Protein AF-A0A1Y2HK64-F1 (afdb_monomer_lite)

Sequence (159 aa):
MSTTHSDINQSASPPAGPAFDDYDFASDAVFQAGLESILAGITDASEKATATAKAKRFYYARIKGSSSTTPANQATASPPQEAPEQLQVLDAESEALRYPPSFAEIVQMVAEGKPIPGVREIPDKVADAPPSQAALKPRLKPWEAASVSDSTSPSATSS

Structure (mmCIF, N/CA/C/O backbone):
data_AF-A0A1Y2HK64-F1
#
_entry.id   AF-A0A1Y2HK64-F1
#
loop_
_atom_site.group_PDB
_atom_site.id
_atom_site.type_symbol
_atom_site.label_atom_id
_atom_site.label_alt_id
_atom_site.label_comp_id
_atom_site.label_asym_id
_atom_site.label_entity_id
_atom_site.label_seq_id
_atom_site.pdbx_PDB_ins_code
_atom_site.Cartn_x
_atom_site.Cartn_y
_atom_site.Cartn_z
_atom_site.occupancy
_atom_site.B_iso_or_equiv
_atom_site.auth_seq_id
_atom_site.auth_comp_id
_atom_site.auth_asym_id
_atom_site.auth_atom_id
_atom_site.p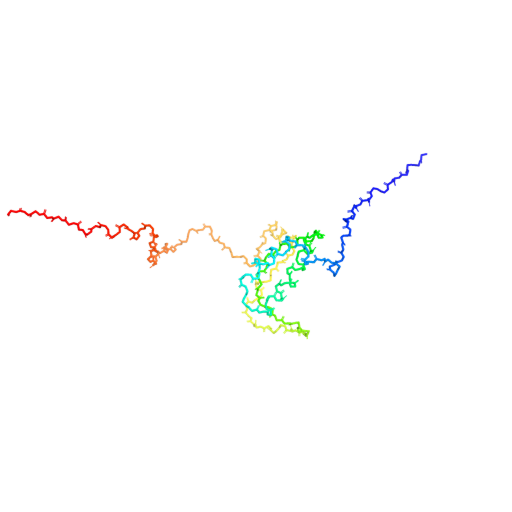dbx_PDB_model_num
ATOM 1 N N . MET A 1 1 ? 13.095 -59.240 6.050 1.00 48.00 1 MET A N 1
ATOM 2 C CA . MET A 1 1 ? 12.371 -58.009 6.423 1.00 48.00 1 MET A CA 1
ATOM 3 C C . MET A 1 1 ? 13.341 -56.849 6.318 1.00 48.00 1 MET A C 1
ATOM 5 O O . MET A 1 1 ? 14.124 -56.679 7.237 1.00 48.00 1 MET A O 1
ATOM 9 N N . SER A 1 2 ? 13.323 -56.105 5.212 1.00 46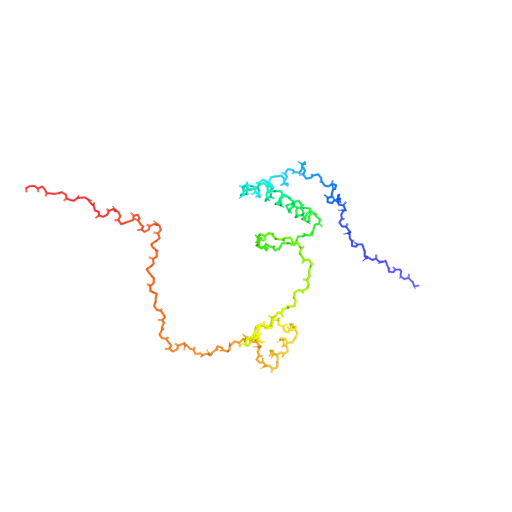.03 2 SER A N 1
ATOM 10 C CA . SER A 1 2 ? 14.019 -54.814 5.116 1.00 46.03 2 SER A CA 1
ATOM 11 C C . SER A 1 2 ? 13.216 -53.920 4.182 1.00 46.03 2 SER A C 1
ATOM 13 O O . SER A 1 2 ? 13.343 -54.003 2.965 1.00 46.03 2 SER A O 1
ATOM 15 N N . THR A 1 3 ? 12.321 -53.131 4.768 1.00 50.09 3 THR A N 1
ATOM 16 C CA . THR A 1 3 ? 11.584 -52.079 4.069 1.00 50.09 3 THR A CA 1
ATOM 17 C C . THR A 1 3 ? 12.534 -50.908 3.858 1.00 50.09 3 THR A C 1
ATOM 19 O O . THR A 1 3 ? 12.953 -50.267 4.818 1.00 50.09 3 THR A O 1
ATOM 22 N N . THR A 1 4 ? 12.878 -50.631 2.605 1.00 58.19 4 THR A N 1
ATOM 23 C CA . THR A 1 4 ? 13.495 -49.371 2.187 1.00 58.19 4 THR A CA 1
ATOM 24 C C . THR A 1 4 ? 12.454 -48.260 2.322 1.00 58.19 4 THR A C 1
ATOM 26 O O . THR A 1 4 ? 11.467 -48.251 1.587 1.00 58.19 4 THR A O 1
ATOM 29 N N . HIS A 1 5 ? 12.636 -47.348 3.276 1.00 53.16 5 HIS A N 1
ATOM 30 C CA . HIS A 1 5 ? 11.842 -46.123 3.355 1.00 53.16 5 HIS A CA 1
ATOM 31 C C . HIS A 1 5 ? 12.381 -45.150 2.298 1.00 53.16 5 HIS A C 1
ATOM 33 O O . HIS A 1 5 ? 13.483 -44.624 2.438 1.00 53.16 5 HIS A O 1
ATOM 39 N N . SER A 1 6 ? 11.638 -44.991 1.202 1.00 55.56 6 SER A N 1
ATOM 40 C CA . SER A 1 6 ? 11.895 -43.974 0.184 1.00 55.56 6 SER A CA 1
ATOM 41 C C . SER A 1 6 ? 11.704 -42.588 0.786 1.00 55.56 6 SER A C 1
ATOM 43 O O . SER A 1 6 ? 10.644 -42.275 1.326 1.00 55.56 6 SER A O 1
ATOM 45 N N . ASP A 1 7 ? 12.742 -41.771 0.664 1.00 47.00 7 ASP A N 1
ATOM 46 C CA . ASP A 1 7 ? 12.755 -40.357 1.007 1.00 47.00 7 ASP A CA 1
ATOM 47 C C . ASP A 1 7 ? 11.767 -39.607 0.091 1.00 47.00 7 ASP A C 1
ATOM 49 O O . ASP A 1 7 ? 12.042 -39.322 -1.075 1.00 47.00 7 ASP A O 1
ATOM 53 N N . ILE A 1 8 ? 10.555 -39.363 0.597 1.00 53.44 8 ILE A N 1
ATOM 54 C CA . ILE A 1 8 ? 9.560 -38.475 -0.014 1.00 53.44 8 ILE A CA 1
ATOM 55 C C . ILE A 1 8 ? 9.896 -37.067 0.471 1.00 53.44 8 ILE A C 1
ATOM 57 O O . ILE A 1 8 ? 9.253 -36.518 1.360 1.00 53.44 8 ILE A O 1
ATOM 61 N N . ASN A 1 9 ? 10.949 -36.484 -0.091 1.00 42.19 9 ASN A N 1
ATOM 62 C CA . ASN A 1 9 ? 11.207 -35.056 0.052 1.00 42.19 9 ASN A CA 1
ATOM 63 C C . ASN A 1 9 ? 11.601 -34.436 -1.287 1.00 42.19 9 ASN A C 1
ATOM 65 O O . ASN A 1 9 ? 12.609 -33.752 -1.441 1.00 42.19 9 ASN A O 1
ATOM 69 N N . GLN A 1 10 ? 10.757 -34.681 -2.287 1.00 44.88 10 GLN A N 1
ATOM 70 C CA . GLN A 1 10 ? 10.761 -33.913 -3.521 1.00 44.88 10 GLN A CA 1
ATOM 71 C C . GLN A 1 10 ? 9.867 -32.683 -3.322 1.00 44.88 10 GLN A C 1
ATOM 73 O O . GLN A 1 10 ? 8.759 -32.597 -3.847 1.00 44.88 10 GLN A O 1
ATOM 78 N N . SER A 1 11 ? 10.341 -31.735 -2.507 1.00 43.09 11 SER A N 1
ATOM 79 C CA . SER A 1 11 ? 9.813 -30.371 -2.515 1.00 43.09 11 SER A CA 1
ATOM 80 C C . SER A 1 11 ? 10.187 -29.762 -3.863 1.00 43.09 11 SER A C 1
ATOM 82 O O . SER A 1 11 ? 11.354 -29.475 -4.133 1.00 43.09 11 SER A O 1
ATOM 84 N N . ALA A 1 12 ? 9.204 -29.694 -4.758 1.00 44.66 12 ALA A N 1
ATOM 85 C CA . ALA A 1 12 ? 9.348 -29.165 -6.101 1.00 44.66 12 ALA A CA 1
ATOM 86 C C . ALA A 1 12 ? 9.901 -27.735 -6.036 1.00 44.66 12 ALA A C 1
ATOM 88 O O . ALA A 1 12 ? 9.203 -26.791 -5.672 1.00 44.66 12 ALA A O 1
ATOM 89 N N . SER A 1 13 ? 11.179 -27.591 -6.389 1.00 50.28 13 SER A N 1
ATOM 90 C CA . SER A 1 13 ? 11.776 -26.295 -6.683 1.00 50.28 13 SER A CA 1
ATOM 91 C C . SER A 1 13 ? 10.968 -25.652 -7.819 1.00 50.28 13 SER A C 1
ATOM 93 O O . SER A 1 13 ? 10.739 -26.318 -8.836 1.00 50.28 13 SER A O 1
ATOM 95 N N . PRO A 1 14 ? 10.485 -24.405 -7.670 1.00 53.97 14 PRO A N 1
ATOM 96 C CA . PRO A 1 14 ? 9.796 -23.727 -8.757 1.00 53.97 14 PRO A CA 1
ATOM 97 C C . PRO A 1 14 ? 10.749 -23.604 -9.956 1.00 53.97 14 PRO A C 1
ATOM 99 O O . PRO A 1 14 ? 11.958 -23.448 -9.757 1.00 53.97 14 PRO A O 1
ATOM 102 N N . PRO A 1 15 ? 10.242 -23.669 -11.201 1.00 48.81 15 PRO A N 1
ATOM 103 C CA . PRO A 1 15 ? 11.083 -23.561 -12.383 1.00 48.81 15 PRO A CA 1
ATOM 104 C C . PRO A 1 15 ? 11.888 -22.266 -12.298 1.00 48.81 15 PRO A C 1
ATOM 106 O O . PRO A 1 15 ? 11.333 -21.170 -12.178 1.00 48.81 15 PRO A O 1
ATOM 109 N N . ALA A 1 16 ? 13.212 -22.400 -12.312 1.00 57.47 16 ALA A N 1
ATOM 110 C CA . ALA A 1 16 ? 14.123 -21.275 -12.313 1.00 57.47 16 ALA A CA 1
ATOM 111 C C . ALA A 1 16 ? 13.895 -20.470 -13.600 1.00 57.47 16 ALA A C 1
ATOM 113 O O . ALA A 1 16 ? 14.468 -20.766 -14.641 1.00 57.47 16 ALA A O 1
ATOM 114 N N . GLY A 1 17 ? 13.025 -19.455 -13.545 1.00 62.38 17 GLY A N 1
ATOM 115 C CA . GLY A 1 17 ? 12.963 -18.441 -14.601 1.00 62.38 17 GLY A CA 1
ATOM 116 C C . GLY A 1 17 ? 14.341 -17.785 -14.817 1.00 62.38 17 GLY A C 1
ATOM 117 O O . GLY A 1 17 ? 15.222 -17.957 -13.965 1.00 62.38 17 GLY A O 1
ATOM 118 N N . PRO A 1 18 ? 14.530 -16.998 -15.887 1.00 66.44 18 PRO A N 1
ATOM 119 C CA . PRO A 1 18 ? 15.777 -16.263 -16.119 1.00 66.44 18 PRO A CA 1
ATOM 120 C C . PRO A 1 18 ? 16.176 -15.441 -14.886 1.00 66.44 18 PRO A C 1
ATOM 122 O O . PRO A 1 18 ? 15.316 -15.109 -14.060 1.00 66.44 18 PRO A O 1
ATOM 125 N N . ALA A 1 19 ? 17.475 -15.172 -14.731 1.00 78.25 19 ALA A N 1
ATOM 126 C CA . ALA A 1 19 ? 17.968 -14.279 -13.690 1.00 78.25 19 ALA A CA 1
ATOM 127 C C . ALA A 1 19 ? 17.407 -12.860 -13.898 1.00 78.25 19 ALA A C 1
ATOM 129 O O . ALA A 1 19 ? 16.903 -12.533 -14.971 1.00 78.25 19 ALA A O 1
ATOM 130 N N . PHE A 1 20 ? 17.483 -12.008 -12.874 1.00 82.56 20 PHE A N 1
ATOM 131 C CA . PHE A 1 20 ? 16.963 -10.637 -12.952 1.00 82.56 20 PHE A CA 1
ATOM 132 C C . PHE A 1 20 ? 17.572 -9.859 -14.128 1.00 82.56 20 PHE A C 1
ATOM 134 O O . PHE A 1 20 ? 16.854 -9.141 -14.819 1.00 82.56 20 PHE A O 1
ATOM 141 N N . ASP A 1 21 ? 18.871 -10.042 -14.364 1.00 83.50 21 ASP A N 1
ATOM 142 C CA . ASP A 1 21 ? 19.622 -9.366 -15.424 1.00 83.50 21 ASP A CA 1
ATOM 143 C C . ASP A 1 21 ? 19.337 -9.922 -16.830 1.00 83.50 21 ASP A C 1
ATOM 145 O O . ASP A 1 21 ? 19.513 -9.206 -17.812 1.00 83.50 21 ASP A O 1
ATOM 149 N N . ASP A 1 22 ? 18.834 -11.157 -16.927 1.00 85.81 22 ASP A N 1
ATOM 150 C CA . ASP A 1 22 ? 18.470 -11.806 -18.195 1.00 85.81 22 ASP A CA 1
ATOM 151 C C . ASP A 1 22 ? 16.999 -11.566 -18.582 1.00 85.81 22 ASP A C 1
ATOM 153 O O . ASP A 1 22 ? 16.553 -11.979 -19.655 1.00 85.81 22 ASP A O 1
ATOM 157 N N . TYR A 1 23 ? 16.208 -10.946 -17.700 1.00 85.75 23 TYR A N 1
ATOM 158 C CA . TYR A 1 23 ? 14.791 -10.708 -17.947 1.00 85.75 23 TYR A CA 1
ATOM 159 C C . TYR A 1 23 ? 14.582 -9.530 -18.903 1.00 85.75 23 TYR A C 1
ATOM 161 O O . TYR A 1 23 ? 14.965 -8.391 -18.616 1.00 85.75 23 TYR A O 1
ATOM 169 N N . ASP A 1 24 ? 13.890 -9.778 -20.013 1.00 90.81 24 ASP A N 1
ATOM 170 C CA . ASP A 1 24 ? 13.534 -8.732 -20.966 1.00 90.81 24 ASP A CA 1
ATOM 171 C C . ASP A 1 24 ? 12.298 -7.945 -20.503 1.00 90.81 24 ASP A C 1
ATOM 173 O O . ASP A 1 24 ? 11.158 -8.196 -20.892 1.00 90.81 24 ASP A O 1
ATOM 177 N N . PHE A 1 25 ? 12.537 -6.940 -19.662 1.00 89.25 25 PHE A N 1
ATOM 178 C CA . PHE A 1 25 ? 11.494 -6.014 -19.220 1.00 89.25 25 PHE A CA 1
ATOM 179 C C . PHE A 1 25 ? 10.917 -5.156 -20.361 1.00 89.25 25 PHE A C 1
ATOM 181 O O . PHE A 1 25 ? 9.880 -4.526 -20.161 1.00 89.25 25 PHE A O 1
ATOM 188 N N . ALA A 1 26 ? 11.580 -5.056 -21.521 1.00 89.44 26 ALA A N 1
ATOM 189 C CA . ALA A 1 26 ? 11.135 -4.195 -22.616 1.00 89.44 26 ALA A CA 1
ATOM 190 C C . ALA A 1 26 ? 10.051 -4.856 -23.482 1.00 89.44 26 ALA A C 1
ATOM 192 O O . ALA A 1 26 ? 9.164 -4.154 -23.963 1.00 89.44 26 ALA A O 1
ATOM 193 N N . SER A 1 27 ? 10.084 -6.183 -23.644 1.00 89.50 27 SER A N 1
ATOM 194 C CA . SER A 1 27 ? 9.056 -6.929 -24.391 1.00 89.50 27 SER A CA 1
ATOM 195 C C . SER A 1 27 ? 7.819 -7.308 -23.565 1.00 89.50 27 SER A C 1
ATOM 197 O O . SER A 1 27 ? 6.794 -7.691 -24.131 1.00 89.50 27 SER A O 1
ATOM 199 N N . ASP A 1 28 ? 7.872 -7.169 -22.239 1.00 90.00 28 ASP A N 1
ATOM 200 C CA . ASP A 1 28 ? 6.754 -7.492 -21.353 1.00 90.00 28 ASP A CA 1
ATOM 201 C C . ASP A 1 28 ? 5.686 -6.383 -21.322 1.00 90.00 28 ASP A C 1
ATOM 203 O O . ASP A 1 28 ? 5.808 -5.375 -20.620 1.00 90.00 28 ASP A O 1
ATOM 207 N N . ALA A 1 29 ? 4.589 -6.602 -22.050 1.00 92.25 29 ALA A N 1
ATOM 208 C CA . ALA A 1 29 ? 3.472 -5.663 -22.137 1.00 92.25 29 ALA A CA 1
ATOM 209 C C . ALA A 1 29 ? 2.781 -5.381 -20.788 1.00 92.25 29 ALA A C 1
ATOM 211 O O . ALA A 1 29 ? 2.318 -4.262 -20.557 1.00 92.25 29 ALA A O 1
ATOM 212 N N . VAL A 1 30 ? 2.710 -6.365 -19.883 1.00 90.25 30 VAL A N 1
ATOM 213 C CA . VAL A 1 30 ? 2.055 -6.203 -18.571 1.00 90.25 30 VAL A CA 1
ATOM 214 C C . VAL A 1 30 ? 2.913 -5.323 -17.672 1.00 90.25 30 VAL A C 1
ATOM 216 O O . VAL A 1 30 ? 2.401 -4.424 -16.999 1.00 90.25 30 VAL A O 1
ATOM 219 N N . PHE A 1 31 ? 4.225 -5.555 -17.691 1.00 92.12 31 PHE A N 1
ATOM 220 C CA . PHE A 1 31 ? 5.175 -4.723 -16.968 1.00 92.12 31 PHE A CA 1
ATOM 221 C C . PHE A 1 31 ? 5.172 -3.279 -17.481 1.00 92.12 31 PHE A C 1
ATOM 223 O O . PHE A 1 31 ? 5.093 -2.358 -16.669 1.00 92.12 31 PHE A O 1
ATOM 230 N N . GLN A 1 32 ? 5.208 -3.070 -18.802 1.00 94.50 32 GLN A N 1
ATOM 231 C CA . GLN A 1 32 ? 5.206 -1.729 -19.402 1.00 94.50 32 GLN A CA 1
ATOM 232 C C . GLN A 1 32 ? 3.936 -0.943 -19.056 1.00 94.50 32 GLN A C 1
ATOM 234 O O . GLN A 1 32 ? 4.034 0.189 -18.586 1.00 94.50 32 GLN A O 1
ATOM 239 N N . ALA A 1 33 ? 2.755 -1.561 -19.170 1.00 93.75 33 ALA A N 1
ATOM 240 C CA . ALA A 1 33 ? 1.496 -0.920 -18.781 1.00 93.75 33 ALA A CA 1
ATOM 241 C C . ALA A 1 33 ? 1.478 -0.523 -17.289 1.00 93.75 33 ALA A C 1
ATOM 243 O O . ALA A 1 33 ? 1.008 0.555 -16.921 1.00 93.75 33 ALA A O 1
ATOM 244 N N . GLY A 1 34 ? 2.030 -1.372 -16.414 1.00 91.50 34 GLY A N 1
ATOM 245 C CA . GLY A 1 34 ? 2.177 -1.057 -14.991 1.00 91.50 34 GLY A CA 1
ATOM 246 C C . GLY A 1 34 ? 3.188 0.062 -14.725 1.00 91.50 34 GLY A C 1
ATOM 247 O O . GLY A 1 34 ? 2.947 0.928 -13.883 1.00 91.50 34 GLY A O 1
ATOM 248 N N . LEU A 1 35 ? 4.303 0.072 -15.456 1.00 93.75 35 LEU A N 1
ATOM 249 C CA . LEU A 1 35 ? 5.335 1.097 -15.353 1.00 93.75 35 LEU A CA 1
ATOM 250 C C . LEU A 1 35 ? 4.793 2.470 -15.769 1.00 93.75 35 LEU A C 1
ATOM 252 O O . LEU A 1 35 ? 5.015 3.439 -15.048 1.00 93.75 35 LEU A O 1
ATOM 256 N N . GLU A 1 36 ? 4.029 2.557 -16.859 1.00 93.38 36 GLU A N 1
ATOM 257 C CA . GLU A 1 36 ? 3.392 3.809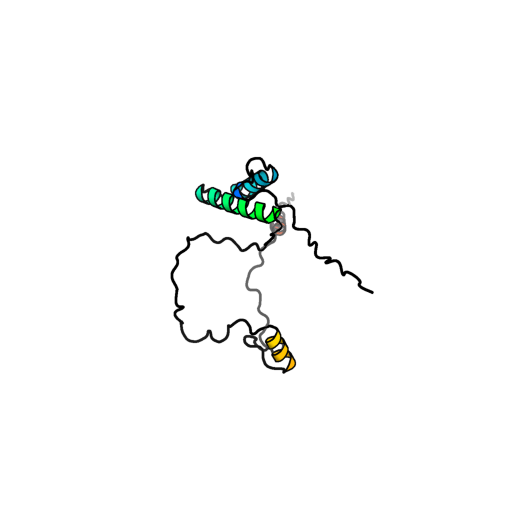 -17.290 1.00 93.38 36 GLU A CA 1
ATOM 258 C C . GLU A 1 36 ? 2.492 4.400 -16.201 1.00 93.38 36 GLU A C 1
ATOM 260 O O . GLU A 1 36 ? 2.576 5.596 -15.914 1.00 93.38 36 GLU A O 1
ATOM 265 N N . SER A 1 37 ? 1.705 3.564 -15.514 1.00 94.00 37 SER A N 1
ATOM 266 C CA . SER A 1 37 ? 0.868 4.014 -14.397 1.00 94.00 37 SER A CA 1
ATOM 267 C C . SER A 1 37 ? 1.683 4.584 -13.230 1.00 94.00 37 SER A C 1
ATOM 269 O O . SER A 1 37 ? 1.212 5.501 -12.558 1.00 94.00 37 SER A O 1
ATOM 271 N N . ILE A 1 38 ? 2.880 4.051 -12.966 1.00 91.69 38 ILE A N 1
ATOM 272 C CA . ILE A 1 38 ? 3.769 4.534 -11.898 1.00 91.69 38 ILE A CA 1
ATOM 273 C C . ILE A 1 38 ? 4.442 5.848 -12.317 1.00 91.69 38 ILE A C 1
ATOM 275 O O . ILE A 1 38 ? 4.585 6.761 -11.505 1.00 91.69 38 ILE A O 1
ATOM 279 N N . LEU A 1 39 ? 4.842 5.961 -13.586 1.00 93.50 39 LEU A N 1
ATOM 280 C CA . LEU A 1 39 ? 5.546 7.134 -14.108 1.00 93.50 39 LEU A CA 1
ATOM 281 C C . LEU A 1 39 ? 4.615 8.317 -14.409 1.00 93.50 39 LEU A C 1
ATOM 283 O O . LEU A 1 39 ? 5.094 9.449 -14.452 1.00 93.50 39 LEU A O 1
ATOM 287 N N . ALA A 1 40 ? 3.309 8.086 -14.587 1.00 92.12 40 ALA A N 1
ATOM 288 C CA . ALA A 1 40 ? 2.325 9.129 -14.889 1.00 92.12 40 ALA A CA 1
ATOM 289 C C . ALA A 1 40 ? 2.240 10.228 -13.811 1.00 92.12 40 ALA A C 1
ATOM 291 O O . ALA A 1 40 ? 1.964 11.381 -14.131 1.00 92.12 40 ALA A O 1
ATOM 292 N N . GLY A 1 41 ? 2.495 9.883 -12.544 1.00 88.25 41 GLY A N 1
ATOM 293 C CA . GLY A 1 41 ? 2.476 10.828 -11.422 1.00 88.25 41 GLY A CA 1
ATOM 294 C C . GLY A 1 41 ? 3.815 11.511 -11.127 1.00 88.25 41 GLY A C 1
ATOM 295 O O . GLY A 1 41 ? 3.865 12.389 -10.271 1.00 88.25 41 GLY A O 1
ATOM 296 N N . ILE A 1 42 ? 4.896 11.114 -11.804 1.00 90.50 42 ILE A N 1
ATOM 297 C CA . ILE A 1 42 ? 6.256 11.589 -11.531 1.00 90.50 42 ILE A CA 1
ATOM 298 C C . ILE A 1 42 ? 6.657 12.572 -12.630 1.00 90.50 42 ILE A C 1
ATOM 300 O O . ILE A 1 42 ? 6.605 12.248 -13.816 1.00 90.50 42 ILE A O 1
ATOM 304 N N . THR A 1 43 ? 7.073 13.779 -12.261 1.00 89.69 43 THR A N 1
ATOM 305 C CA . THR A 1 43 ? 7.487 14.815 -13.223 1.00 89.69 43 THR A CA 1
ATOM 306 C C . THR A 1 43 ? 8.998 14.834 -13.444 1.00 89.69 43 THR A C 1
ATOM 308 O O . THR A 1 43 ? 9.439 15.088 -14.565 1.00 89.69 43 THR A O 1
ATOM 311 N N . ASP A 1 44 ? 9.782 14.497 -12.418 1.00 92.75 44 ASP A N 1
ATOM 312 C CA . ASP A 1 44 ? 11.243 14.515 -12.458 1.00 92.75 44 ASP A CA 1
ATOM 313 C C . ASP A 1 44 ? 11.851 13.264 -13.124 1.00 92.75 44 ASP A C 1
ATOM 315 O O . ASP A 1 44 ? 11.420 12.130 -12.907 1.00 92.75 44 ASP A O 1
ATOM 319 N N . ALA A 1 45 ? 12.882 13.459 -13.950 1.00 87.44 45 ALA A N 1
ATOM 320 C CA . ALA A 1 45 ? 13.515 12.373 -14.702 1.00 87.44 45 ALA A CA 1
ATOM 321 C C . ALA A 1 45 ? 14.344 11.420 -13.817 1.00 87.44 45 ALA A C 1
ATOM 323 O O . ALA A 1 45 ? 14.387 10.215 -14.084 1.00 87.44 45 ALA A O 1
ATOM 324 N N . SER A 1 46 ? 14.975 11.933 -12.758 1.00 86.69 46 SER A N 1
ATOM 325 C CA . SER A 1 46 ? 15.750 11.135 -11.799 1.00 86.69 46 SER A CA 1
ATOM 326 C C . SER A 1 46 ? 14.830 10.252 -10.954 1.00 86.69 46 SER A C 1
ATOM 328 O O . SER A 1 46 ? 15.085 9.057 -10.745 1.00 86.69 46 SER A O 1
ATOM 330 N N . GLU A 1 47 ? 13.688 10.804 -10.546 1.00 88.81 47 GLU A N 1
ATOM 331 C CA . GLU A 1 47 ? 12.647 10.044 -9.858 1.00 88.81 47 GLU A CA 1
ATOM 332 C C . GLU A 1 47 ? 12.047 8.959 -10.759 1.00 88.81 47 GLU A C 1
ATOM 334 O O . GLU A 1 47 ? 11.874 7.825 -10.307 1.00 88.81 47 GLU A O 1
ATOM 339 N N . LYS A 1 48 ? 11.825 9.241 -12.054 1.00 88.56 48 LYS A N 1
ATOM 340 C CA . LYS A 1 48 ? 11.379 8.231 -13.033 1.00 88.56 48 LYS A CA 1
ATOM 341 C C . LYS A 1 48 ? 12.375 7.083 -13.183 1.00 88.56 48 LYS A C 1
ATOM 343 O O . LYS A 1 48 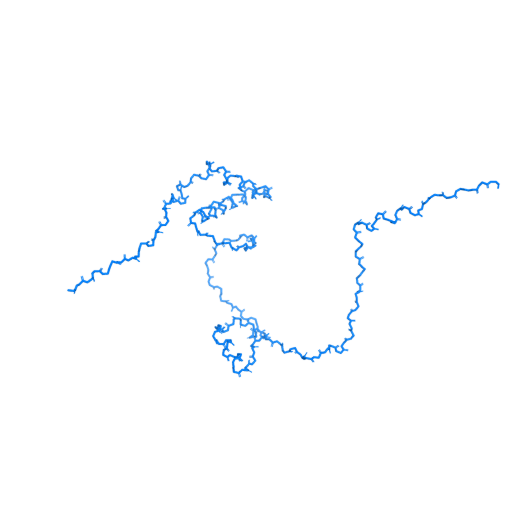? 11.964 5.920 -13.214 1.00 88.56 48 LYS A O 1
ATOM 348 N N . ALA A 1 49 ? 13.675 7.374 -13.239 1.00 89.44 49 ALA A N 1
ATOM 349 C CA . ALA A 1 49 ? 14.714 6.346 -13.310 1.00 89.44 49 ALA A CA 1
ATOM 350 C C . ALA A 1 49 ? 14.717 5.461 -12.049 1.00 89.44 49 ALA A C 1
ATOM 352 O O . ALA A 1 49 ? 14.745 4.229 -12.138 1.00 89.44 49 ALA A O 1
ATOM 353 N N . THR A 1 50 ? 14.590 6.083 -10.875 1.00 89.81 50 THR A N 1
ATOM 354 C CA . THR A 1 50 ? 14.519 5.383 -9.585 1.00 89.81 50 THR A CA 1
ATOM 355 C C . THR A 1 50 ? 13.256 4.525 -9.472 1.00 89.81 50 THR A C 1
ATOM 357 O O . THR A 1 50 ? 13.323 3.363 -9.062 1.00 89.81 50 THR A O 1
ATOM 360 N N . ALA A 1 51 ? 12.102 5.067 -9.866 1.00 89.12 51 ALA A N 1
ATOM 361 C CA . ALA A 1 51 ? 10.829 4.356 -9.890 1.00 89.12 51 ALA A CA 1
ATOM 362 C C . ALA A 1 51 ? 10.869 3.164 -10.854 1.00 89.12 51 ALA A C 1
ATOM 364 O O . ALA A 1 51 ? 10.423 2.075 -10.497 1.00 89.12 51 ALA A O 1
ATOM 365 N N . THR A 1 52 ? 11.498 3.328 -12.020 1.00 91.44 52 THR A N 1
ATOM 366 C CA . THR A 1 52 ? 11.697 2.247 -12.995 1.00 91.44 52 THR A CA 1
ATOM 367 C C . THR A 1 52 ? 12.552 1.119 -12.420 1.00 91.44 52 THR A C 1
ATOM 369 O O . THR A 1 52 ? 12.180 -0.051 -12.518 1.00 91.44 52 THR A O 1
ATOM 372 N N . ALA A 1 53 ? 13.673 1.439 -11.764 1.00 89.62 53 ALA A N 1
ATOM 373 C CA . ALA A 1 53 ? 14.531 0.433 -11.134 1.00 89.62 53 ALA A CA 1
ATOM 374 C C . ALA A 1 53 ? 13.805 -0.334 -10.012 1.00 89.62 53 ALA A C 1
ATOM 376 O O . ALA A 1 53 ? 13.945 -1.555 -9.898 1.00 89.62 53 ALA A O 1
ATOM 377 N N . LYS A 1 54 ? 12.991 0.362 -9.209 1.00 88.19 54 LYS A N 1
ATOM 378 C CA . LYS A 1 54 ? 12.171 -0.247 -8.149 1.00 88.19 54 LYS A CA 1
ATOM 379 C C . LYS A 1 54 ? 11.072 -1.141 -8.719 1.00 88.19 54 LYS A C 1
ATOM 381 O O . LYS A 1 54 ? 10.912 -2.267 -8.252 1.00 88.19 54 LYS A O 1
ATOM 386 N N . ALA A 1 55 ? 10.372 -0.681 -9.756 1.00 92.56 55 ALA A N 1
ATOM 387 C CA . ALA A 1 55 ? 9.332 -1.449 -10.431 1.00 92.56 55 ALA A CA 1
ATOM 388 C C . ALA A 1 55 ? 9.885 -2.757 -11.018 1.00 92.56 55 ALA A C 1
ATOM 390 O O . ALA A 1 55 ? 9.294 -3.810 -10.790 1.00 92.56 55 ALA A O 1
ATOM 391 N N . LYS A 1 56 ? 11.052 -2.721 -11.686 1.00 90.94 56 LYS A N 1
ATOM 392 C CA . LYS A 1 56 ? 11.719 -3.928 -12.218 1.00 90.94 56 LYS A CA 1
ATOM 393 C C . LYS A 1 56 ? 11.980 -4.963 -11.122 1.00 90.94 56 LYS A C 1
ATOM 395 O O . LYS A 1 56 ? 11.615 -6.128 -11.266 1.00 90.94 56 LYS A O 1
ATOM 400 N N . ARG A 1 57 ? 12.576 -4.534 -10.001 1.00 88.94 57 ARG A N 1
ATOM 401 C CA . ARG A 1 57 ? 12.894 -5.414 -8.859 1.00 88.94 57 ARG A CA 1
ATOM 402 C C . ARG A 1 57 ? 11.637 -6.014 -8.232 1.00 88.94 57 ARG A C 1
ATOM 404 O O . ARG A 1 57 ? 11.604 -7.210 -7.958 1.00 88.94 57 ARG A O 1
ATOM 411 N N . PHE A 1 58 ? 10.601 -5.199 -8.044 1.00 88.50 58 PHE A N 1
ATOM 412 C CA . PHE A 1 58 ? 9.323 -5.643 -7.490 1.00 88.50 58 PHE A CA 1
ATOM 413 C C . PHE A 1 58 ? 8.621 -6.659 -8.398 1.00 88.50 58 PHE A C 1
ATOM 415 O O . PHE A 1 58 ? 8.178 -7.710 -7.939 1.00 88.50 58 PHE A O 1
ATOM 422 N N . TYR A 1 59 ? 8.544 -6.366 -9.695 1.00 89.81 59 TYR A N 1
ATOM 423 C CA . TYR A 1 59 ? 7.877 -7.223 -10.667 1.00 89.81 59 TYR A CA 1
ATOM 424 C C . TYR A 1 59 ? 8.570 -8.584 -10.803 1.00 89.81 59 TYR A C 1
ATOM 426 O O . TYR A 1 59 ? 7.919 -9.627 -10.772 1.00 89.81 59 TYR A O 1
ATOM 434 N N . TYR A 1 60 ? 9.901 -8.588 -10.839 1.00 86.88 60 TYR A N 1
ATOM 435 C CA . TYR A 1 60 ? 10.671 -9.825 -10.860 1.00 86.88 60 TYR A CA 1
ATOM 436 C C . TYR A 1 60 ? 10.514 -10.641 -9.561 1.00 86.88 60 TYR A C 1
ATOM 438 O O . TYR A 1 60 ? 10.332 -11.858 -9.617 1.00 86.88 60 TYR A O 1
ATOM 446 N N . ALA A 1 61 ? 10.495 -9.987 -8.390 1.00 85.06 61 ALA A N 1
ATOM 447 C CA . ALA A 1 61 ? 10.225 -10.650 -7.108 1.00 85.06 61 ALA A CA 1
ATOM 448 C C . ALA A 1 61 ? 8.824 -11.284 -7.068 1.00 85.06 61 ALA A C 1
ATOM 450 O O . ALA A 1 61 ? 8.667 -12.410 -6.590 1.00 85.06 61 ALA A O 1
ATOM 451 N N . ARG A 1 62 ? 7.824 -10.607 -7.649 1.00 83.31 62 ARG A N 1
ATOM 452 C CA . ARG A 1 62 ? 6.462 -11.128 -7.811 1.00 83.31 62 ARG A CA 1
ATOM 453 C C . ARG A 1 62 ? 6.426 -12.389 -8.676 1.00 83.31 62 ARG A C 1
ATOM 455 O O . ARG A 1 62 ? 5.777 -13.354 -8.284 1.00 83.31 62 ARG A O 1
ATOM 462 N N . ILE A 1 63 ? 7.120 -12.406 -9.817 1.00 81.44 63 ILE A N 1
ATOM 463 C CA . ILE A 1 63 ? 7.166 -13.582 -10.707 1.00 81.44 63 ILE A CA 1
ATOM 464 C C . ILE A 1 63 ? 7.854 -14.770 -10.023 1.00 81.44 63 ILE A C 1
ATOM 466 O O . ILE A 1 63 ? 7.433 -15.912 -10.184 1.00 81.44 63 ILE A O 1
ATOM 470 N N . LYS A 1 64 ? 8.890 -14.513 -9.219 1.00 76.19 64 LYS A N 1
ATOM 471 C CA . LYS A 1 64 ? 9.641 -15.544 -8.486 1.00 76.19 64 LYS A CA 1
ATOM 472 C C . LYS A 1 64 ? 8.980 -15.992 -7.175 1.00 76.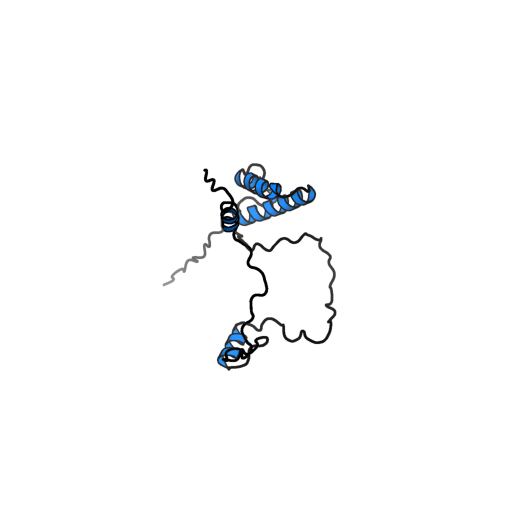19 64 LYS A C 1
ATOM 474 O O . LYS A 1 64 ? 9.576 -16.773 -6.440 1.00 76.19 64 LYS A O 1
ATOM 479 N N . GLY A 1 65 ? 7.762 -15.527 -6.882 1.00 64.94 65 GLY A N 1
ATOM 480 C CA . GLY A 1 65 ? 6.992 -15.951 -5.709 1.00 64.94 65 GLY A CA 1
ATOM 481 C C . GLY A 1 65 ? 7.406 -15.295 -4.387 1.00 64.94 65 GLY A C 1
ATOM 482 O O . GLY A 1 65 ? 6.969 -15.740 -3.331 1.00 64.94 65 GLY A O 1
ATOM 483 N N . SER A 1 66 ? 8.207 -14.225 -4.418 1.00 57.84 66 SER A N 1
ATOM 484 C CA . SER A 1 66 ? 8.532 -13.420 -3.235 1.00 57.84 66 SER A CA 1
ATOM 485 C C . SER A 1 66 ? 7.590 -12.215 -3.161 1.00 57.84 66 SER A C 1
ATOM 487 O O . SER A 1 66 ? 7.933 -11.088 -3.517 1.00 57.84 66 SER A O 1
ATOM 489 N N . SER A 1 67 ? 6.341 -12.457 -2.762 1.00 47.38 67 SER A N 1
ATOM 490 C CA . SER A 1 67 ? 5.355 -11.402 -2.523 1.00 47.38 67 SER A CA 1
ATOM 491 C C . SER A 1 67 ? 5.524 -10.811 -1.118 1.00 47.38 67 SER A C 1
ATOM 493 O O . SER A 1 67 ? 4.711 -11.072 -0.232 1.00 47.38 67 SER A O 1
ATOM 495 N N . SER A 1 68 ? 6.559 -10.003 -0.879 1.00 44.69 68 SER A N 1
ATOM 496 C CA . SER A 1 68 ? 6.598 -9.147 0.316 1.00 44.69 68 SER A CA 1
ATOM 497 C C . SER A 1 68 ? 5.768 -7.880 0.075 1.00 44.69 68 SER A C 1
ATOM 499 O O . SER A 1 68 ? 6.271 -6.782 -0.151 1.00 44.69 68 SER A O 1
ATOM 501 N N . THR A 1 69 ? 4.444 -8.036 0.087 1.00 43.41 69 THR A N 1
ATOM 502 C CA . THR A 1 69 ? 3.517 -6.904 0.149 1.00 43.41 69 THR A CA 1
ATOM 503 C C . THR A 1 69 ? 3.463 -6.379 1.581 1.00 43.41 69 THR A C 1
ATOM 505 O O . THR A 1 69 ? 2.681 -6.848 2.400 1.00 43.41 69 THR A O 1
ATOM 508 N N . THR A 1 70 ? 4.249 -5.345 1.859 1.00 40.09 70 THR A N 1
ATOM 509 C CA . THR A 1 70 ? 3.842 -4.266 2.765 1.00 40.09 70 THR A CA 1
ATOM 510 C C . THR A 1 70 ? 4.045 -2.949 2.021 1.00 40.09 70 THR A C 1
ATOM 512 O O . THR A 1 70 ? 5.172 -2.633 1.638 1.00 40.09 70 THR A O 1
ATOM 515 N N . PRO A 1 71 ? 2.986 -2.159 1.764 1.00 44.47 71 PRO A N 1
ATOM 516 C CA . PRO A 1 71 ? 3.147 -0.806 1.257 1.00 44.47 71 PRO A CA 1
ATOM 517 C C . PRO A 1 71 ? 3.670 0.075 2.401 1.00 44.47 71 PRO A C 1
ATOM 519 O O . PRO A 1 71 ? 2.916 0.778 3.067 1.00 44.47 71 PRO A O 1
ATOM 522 N N . ALA A 1 72 ? 4.975 0.006 2.663 1.00 41.25 72 ALA A N 1
ATOM 523 C CA . ALA A 1 72 ? 5.661 1.007 3.461 1.00 41.25 72 ALA A CA 1
ATOM 524 C C . ALA A 1 72 ? 5.838 2.249 2.580 1.00 41.25 72 ALA A C 1
ATOM 526 O O . ALA A 1 72 ? 6.629 2.268 1.638 1.00 41.25 72 ALA A O 1
ATOM 527 N N . ASN A 1 73 ? 5.002 3.242 2.869 1.00 44.69 73 ASN A N 1
ATOM 528 C CA . ASN A 1 73 ? 5.088 4.641 2.475 1.00 44.69 73 ASN A CA 1
ATOM 529 C C . ASN A 1 73 ? 6.536 5.064 2.138 1.00 44.69 73 ASN A C 1
ATOM 531 O O . ASN A 1 73 ? 7.379 5.176 3.028 1.00 44.69 73 ASN A O 1
ATOM 535 N N . GLN A 1 74 ? 6.839 5.246 0.848 1.00 47.12 74 GLN A N 1
ATOM 536 C CA . GLN A 1 74 ? 8.139 5.742 0.403 1.00 47.12 74 GLN A CA 1
ATOM 537 C C . GLN A 1 74 ? 8.236 7.238 0.707 1.00 47.12 74 GLN A C 1
ATOM 539 O O . GLN A 1 74 ? 7.911 8.074 -0.133 1.00 47.12 74 GLN A O 1
ATOM 544 N N . ALA A 1 75 ? 8.735 7.564 1.897 1.00 40.06 75 ALA A N 1
ATOM 545 C CA . ALA A 1 75 ? 9.483 8.793 2.081 1.00 40.06 75 ALA A CA 1
ATOM 546 C C . ALA A 1 75 ? 10.804 8.670 1.294 1.00 40.06 75 ALA A C 1
ATOM 548 O O . ALA A 1 75 ? 11.515 7.668 1.375 1.00 40.06 75 ALA A O 1
ATOM 549 N N . THR A 1 76 ? 11.042 9.680 0.467 1.00 46.12 76 THR A N 1
ATOM 550 C CA . THR A 1 76 ? 12.277 10.079 -0.222 1.00 46.12 76 THR A CA 1
ATOM 551 C C . THR A 1 76 ? 13.581 9.430 0.259 1.00 46.12 76 THR A C 1
ATOM 553 O O . THR A 1 76 ? 13.927 9.466 1.437 1.00 46.12 76 THR A O 1
ATOM 556 N N . ALA A 1 77 ? 14.338 8.897 -0.702 1.00 47.56 77 ALA A N 1
ATOM 557 C CA . ALA A 1 77 ? 15.673 8.344 -0.518 1.00 47.56 77 ALA A CA 1
ATOM 558 C C . ALA A 1 77 ? 16.687 9.381 0.005 1.00 47.56 77 ALA A C 1
ATOM 560 O O . ALA A 1 77 ? 16.706 10.527 -0.435 1.00 47.56 77 ALA A O 1
ATOM 561 N N . SER A 1 78 ? 17.595 8.932 0.869 1.00 36.84 78 SER A N 1
ATOM 562 C CA . SER A 1 78 ? 18.952 9.471 1.016 1.00 36.84 78 SER A CA 1
ATOM 563 C C . SER A 1 78 ? 19.942 8.294 0.977 1.00 36.84 78 SER A C 1
ATOM 565 O O . SER A 1 78 ? 19.541 7.179 1.327 1.00 36.84 78 SER A O 1
ATOM 567 N N . PRO A 1 79 ? 21.181 8.478 0.478 1.00 56.09 79 PRO A N 1
ATOM 568 C CA . PRO A 1 79 ? 22.109 7.381 0.201 1.00 56.09 79 PRO A CA 1
ATOM 569 C C . PRO A 1 79 ? 22.748 6.805 1.481 1.00 56.09 79 PRO A C 1
ATOM 571 O O . PRO A 1 79 ? 22.636 7.410 2.547 1.00 56.09 79 PRO A O 1
ATOM 574 N N . PRO A 1 80 ? 23.427 5.644 1.390 1.00 53.62 80 PRO A N 1
ATOM 575 C CA . PRO A 1 80 ? 23.941 4.904 2.537 1.00 53.62 80 PRO A CA 1
ATOM 576 C C . PRO A 1 80 ? 25.196 5.579 3.093 1.00 53.62 80 PRO A C 1
ATOM 578 O O . PRO A 1 80 ? 26.200 5.678 2.390 1.00 53.62 80 PRO A O 1
ATOM 581 N N . GLN A 1 81 ? 25.152 6.005 4.354 1.00 40.66 81 GLN A N 1
ATOM 582 C CA . GLN A 1 81 ? 26.342 6.400 5.100 1.00 40.66 81 GLN A CA 1
ATOM 583 C C . GLN A 1 81 ? 26.603 5.345 6.181 1.00 40.66 81 GLN A C 1
ATOM 585 O O . GLN A 1 81 ? 25.869 5.237 7.160 1.00 40.66 81 GLN A O 1
ATOM 590 N N . GLU A 1 82 ? 27.630 4.525 5.955 1.00 49.88 82 GLU A N 1
ATOM 591 C CA . GLU A 1 82 ? 28.325 3.773 7.000 1.00 49.88 82 GLU A CA 1
ATOM 592 C C . GLU A 1 82 ? 28.881 4.758 8.039 1.00 49.88 82 GLU A C 1
ATOM 594 O O . GLU A 1 82 ? 29.723 5.582 7.689 1.00 49.88 82 GLU A O 1
ATOM 599 N N . ALA A 1 83 ? 28.422 4.683 9.293 1.00 39.62 83 ALA A N 1
ATOM 600 C CA . ALA A 1 83 ? 29.199 4.909 10.525 1.00 39.62 83 ALA A CA 1
ATOM 601 C C . ALA A 1 83 ? 28.266 4.894 11.759 1.00 39.62 83 ALA A C 1
ATOM 603 O O . ALA A 1 83 ? 27.096 5.254 11.647 1.00 39.62 83 ALA A O 1
ATOM 604 N N . PRO A 1 84 ? 28.747 4.445 12.934 1.00 51.88 84 PRO A N 1
ATOM 605 C CA . PRO A 1 84 ? 27.904 4.016 14.043 1.00 51.88 84 PRO A CA 1
ATOM 606 C C . PRO A 1 84 ? 27.451 5.209 14.887 1.00 51.88 84 PRO A C 1
ATOM 608 O O . PRO A 1 84 ? 28.236 5.773 15.648 1.00 51.88 84 PRO A O 1
ATOM 611 N N . GLU A 1 85 ? 26.174 5.576 14.803 1.00 41.69 85 GLU A N 1
ATOM 612 C CA . GLU A 1 85 ? 25.616 6.596 15.689 1.00 41.69 85 GLU A CA 1
ATOM 613 C C . GLU A 1 85 ? 25.169 5.978 17.013 1.00 41.69 85 GLU A C 1
ATOM 615 O O . GLU A 1 85 ? 24.112 5.362 17.163 1.00 41.69 85 GLU A O 1
ATOM 620 N N . GLN A 1 86 ? 26.062 6.152 17.983 1.00 45.38 86 GLN A N 1
ATOM 621 C CA . GLN A 1 86 ? 25.794 6.098 19.406 1.00 45.38 86 GLN A CA 1
ATOM 622 C C . GLN A 1 86 ? 24.627 7.037 19.725 1.00 45.38 86 GLN A C 1
ATOM 624 O O . GLN A 1 86 ? 24.750 8.258 19.638 1.00 45.38 86 GLN A O 1
ATOM 629 N N . LEU A 1 87 ? 23.495 6.447 20.104 1.00 45.88 87 LEU A N 1
ATOM 630 C CA . LEU A 1 87 ? 22.337 7.166 20.617 1.00 45.88 87 LEU A CA 1
ATOM 631 C C . LEU A 1 87 ? 22.739 7.934 21.881 1.00 45.88 87 LEU A C 1
ATOM 633 O O . LEU A 1 87 ? 22.962 7.348 22.941 1.00 45.88 87 LEU A O 1
ATOM 637 N N . GLN A 1 88 ? 22.828 9.257 21.749 1.00 46.59 88 GLN A N 1
ATOM 638 C CA . GLN A 1 88 ? 22.880 10.171 22.878 1.00 46.59 88 GLN A CA 1
ATOM 639 C C . GLN A 1 88 ? 21.506 10.191 23.546 1.00 46.59 88 GLN A C 1
ATOM 641 O O . GLN A 1 88 ? 20.499 10.606 22.974 1.00 46.59 88 GLN A O 1
ATOM 646 N N . VAL A 1 89 ? 21.506 9.672 24.767 1.00 43.16 89 VAL A N 1
ATOM 647 C CA . VAL A 1 89 ? 20.392 9.608 25.703 1.00 43.16 89 VAL A CA 1
ATOM 648 C C . VAL A 1 89 ? 20.040 11.037 26.122 1.00 43.16 89 VAL A C 1
ATOM 650 O O . VAL A 1 89 ? 20.820 11.690 26.811 1.00 43.16 89 VAL A O 1
ATOM 653 N N . LEU A 1 90 ? 18.879 11.529 25.687 1.00 46.34 90 LEU A N 1
ATOM 654 C CA . LEU A 1 90 ? 18.205 12.649 26.337 1.00 46.34 90 LEU A CA 1
ATOM 655 C C . LEU A 1 90 ? 17.315 12.080 27.445 1.00 46.34 90 LEU A C 1
ATOM 657 O O . LEU A 1 90 ? 16.515 11.167 27.239 1.00 46.34 90 LEU A O 1
ATOM 661 N N . ASP A 1 91 ? 17.588 12.613 28.622 1.00 42.41 91 ASP A N 1
ATOM 662 C CA . ASP A 1 91 ? 17.260 12.167 29.964 1.00 42.41 91 ASP A CA 1
ATOM 663 C C . ASP A 1 91 ? 15.759 12.266 30.312 1.00 42.41 91 ASP A C 1
ATOM 665 O O . ASP A 1 91 ? 15.066 13.187 29.883 1.00 42.41 91 ASP A O 1
ATOM 669 N N . ALA A 1 92 ? 15.326 11.320 31.156 1.00 50.69 92 ALA A N 1
ATOM 670 C CA . ALA A 1 92 ? 14.214 11.410 32.111 1.00 50.69 92 ALA A CA 1
ATOM 671 C C . ALA A 1 92 ? 12.745 11.402 31.621 1.00 50.69 92 ALA A C 1
ATOM 673 O O . ALA A 1 92 ? 11.981 12.264 32.021 1.00 50.69 92 ALA A O 1
ATOM 674 N N . GLU A 1 93 ? 12.313 10.391 30.850 1.00 50.28 93 GLU A N 1
ATOM 675 C CA . GLU A 1 93 ? 10.935 9.807 30.928 1.00 50.28 93 GLU A CA 1
ATOM 676 C C . GLU A 1 93 ? 10.701 8.603 29.982 1.00 50.28 93 GLU A C 1
ATOM 678 O O . GLU A 1 93 ? 9.584 8.119 29.805 1.00 50.28 93 GLU A O 1
ATOM 683 N N . SER A 1 94 ? 11.760 8.071 29.369 1.00 47.41 94 SER A N 1
ATOM 684 C CA . SER A 1 94 ? 11.706 7.071 28.293 1.00 47.41 94 SER A CA 1
ATOM 685 C C . SER A 1 94 ? 11.960 5.621 28.735 1.00 47.41 94 SER A C 1
ATOM 687 O O . SER A 1 94 ? 12.017 4.728 27.890 1.00 47.41 94 SER A O 1
ATOM 689 N N . GLU A 1 95 ? 12.034 5.335 30.040 1.00 50.59 95 GLU A N 1
ATOM 690 C CA . GLU A 1 95 ? 12.128 3.951 30.551 1.00 50.59 95 GLU A CA 1
ATOM 691 C C . GLU A 1 95 ? 10.805 3.171 30.343 1.00 50.59 95 GLU A C 1
ATOM 693 O O . GLU A 1 95 ? 10.795 1.943 30.305 1.00 50.59 95 GLU A O 1
ATOM 698 N N . ALA A 1 96 ? 9.677 3.872 30.153 1.00 51.78 96 ALA A N 1
ATOM 699 C CA . ALA A 1 96 ? 8.334 3.282 30.110 1.00 51.78 96 ALA A CA 1
ATOM 700 C C . ALA A 1 96 ? 7.844 2.828 28.717 1.00 51.78 96 ALA A C 1
ATOM 702 O O . ALA A 1 96 ? 6.727 2.322 28.615 1.00 51.78 96 ALA A O 1
ATOM 703 N N . LEU A 1 97 ? 8.635 2.984 27.644 1.00 47.66 97 LEU A N 1
ATOM 704 C CA . LEU A 1 97 ? 8.219 2.625 26.273 1.00 47.66 97 LEU A CA 1
ATOM 705 C C . LEU A 1 97 ? 9.144 1.605 25.579 1.00 47.66 97 LEU A C 1
ATOM 707 O O . LEU A 1 97 ? 9.249 1.594 24.352 1.00 47.66 97 LEU A O 1
ATOM 711 N N . ARG A 1 98 ? 9.779 0.691 26.330 1.00 55.59 98 ARG A N 1
ATOM 712 C CA . ARG A 1 98 ? 10.351 -0.535 25.736 1.00 55.59 98 ARG A CA 1
ATOM 713 C C . ARG A 1 98 ? 9.231 -1.535 25.400 1.00 55.59 98 ARG A C 1
ATOM 715 O O . ARG A 1 98 ? 8.734 -2.241 26.269 1.00 55.59 98 ARG A O 1
ATOM 722 N N . TYR A 1 99 ? 8.839 -1.597 24.129 1.00 51.31 99 TYR A N 1
ATOM 723 C CA . TYR A 1 99 ? 7.922 -2.602 23.564 1.00 51.31 99 TYR A CA 1
ATOM 724 C C . TYR A 1 99 ? 8.666 -3.923 23.252 1.00 51.31 99 TYR A C 1
ATOM 726 O O . TYR A 1 99 ? 9.768 -3.863 22.709 1.00 51.31 99 TYR A O 1
ATOM 734 N N . PRO A 1 100 ? 8.040 -5.102 23.409 1.00 55.75 100 PRO A N 1
ATOM 735 C CA . PRO A 1 100 ? 7.654 -5.740 24.660 1.00 55.75 100 PRO A CA 1
ATOM 736 C C . PRO A 1 100 ? 8.566 -6.950 25.002 1.00 55.75 100 PRO A C 1
ATOM 738 O O . PRO A 1 100 ? 9.336 -7.416 24.155 1.00 55.75 100 PRO A O 1
ATOM 741 N N . PRO A 1 101 ? 8.461 -7.510 26.222 1.00 63.59 101 PRO A N 1
ATOM 742 C CA . PRO A 1 101 ? 8.951 -8.856 26.518 1.00 63.59 101 PRO A CA 1
ATOM 743 C C . PRO A 1 101 ? 8.367 -9.888 25.539 1.00 63.59 101 PRO A C 1
ATOM 745 O O . PRO A 1 101 ? 7.338 -9.648 24.901 1.00 63.59 101 PRO A O 1
ATOM 748 N N . SER A 1 102 ? 9.025 -11.043 25.392 1.00 78.69 102 SER A N 1
ATOM 749 C CA . SER A 1 102 ? 8.528 -12.104 24.506 1.00 78.69 102 SER A CA 1
ATOM 750 C C . SER A 1 102 ? 7.056 -12.420 24.813 1.00 78.69 102 SER A C 1
ATOM 752 O O . SER A 1 102 ? 6.623 -12.331 25.960 1.00 78.69 102 SER A O 1
ATOM 754 N N . PHE A 1 103 ? 6.272 -12.813 23.805 1.00 81.38 103 PHE A N 1
ATOM 755 C CA . PHE A 1 103 ? 4.848 -13.128 23.990 1.00 81.38 103 PHE A CA 1
ATOM 756 C C . PHE A 1 103 ? 4.599 -14.109 25.150 1.00 81.38 103 PHE A C 1
ATOM 758 O O . PHE A 1 103 ? 3.627 -13.960 25.885 1.00 81.38 103 PHE A O 1
ATOM 765 N N . ALA A 1 104 ? 5.511 -15.063 25.357 1.00 80.94 104 ALA A N 1
ATOM 766 C CA . ALA A 1 104 ? 5.459 -16.012 26.466 1.00 80.94 104 ALA A CA 1
ATOM 767 C C . ALA A 1 104 ? 5.473 -15.327 27.844 1.00 80.94 104 ALA A C 1
ATOM 769 O O . ALA A 1 104 ? 4.725 -15.713 28.738 1.00 80.94 104 ALA A O 1
ATOM 770 N N . GLU A 1 105 ? 6.281 -14.286 28.004 1.00 82.25 105 GLU A N 1
ATOM 771 C CA . GLU A 1 105 ? 6.380 -13.531 29.250 1.00 82.25 105 GLU A CA 1
ATOM 772 C C . GLU A 1 105 ? 5.150 -12.637 29.465 1.00 82.25 105 GLU A C 1
ATOM 774 O O . GLU A 1 105 ? 4.652 -12.552 30.584 1.00 82.25 105 GLU A O 1
ATOM 779 N N . ILE A 1 106 ? 4.573 -12.063 28.401 1.00 83.44 106 ILE A N 1
ATOM 780 C CA . ILE A 1 106 ? 3.286 -11.349 28.502 1.00 83.44 106 ILE A CA 1
ATOM 781 C C . ILE A 1 106 ? 2.175 -12.308 28.952 1.00 83.44 106 ILE A C 1
ATOM 783 O O . ILE A 1 106 ? 1.398 -11.977 29.846 1.00 83.44 106 ILE A O 1
ATOM 787 N N . VAL A 1 107 ? 2.111 -13.516 28.379 1.00 84.56 107 VAL A N 1
ATOM 788 C CA . VAL A 1 107 ? 1.147 -14.552 28.791 1.00 84.56 107 VAL A CA 1
ATOM 789 C C . VAL A 1 107 ? 1.344 -14.929 30.257 1.00 84.56 107 VAL A C 1
ATOM 791 O O . VAL A 1 107 ? 0.364 -15.064 30.987 1.00 84.56 107 VAL A O 1
ATOM 794 N N . GLN A 1 108 ? 2.592 -15.054 30.707 1.00 83.50 108 GLN A N 1
ATOM 795 C CA . GLN A 1 108 ? 2.901 -15.312 32.108 1.00 83.50 108 GLN A CA 1
ATOM 796 C C . GLN A 1 108 ? 2.450 -14.161 33.016 1.00 83.50 108 GLN A C 1
ATOM 798 O O . GLN A 1 108 ? 1.826 -14.418 34.040 1.00 83.50 108 GLN A O 1
ATOM 803 N N . MET A 1 109 ? 2.688 -12.902 32.637 1.00 86.06 109 MET A N 1
ATOM 804 C CA . MET A 1 109 ? 2.216 -11.739 33.399 1.00 86.06 109 MET A CA 1
ATOM 805 C C . MET A 1 109 ? 0.689 -11.726 33.521 1.00 86.06 109 MET A C 1
ATOM 807 O O . MET A 1 109 ? 0.173 -11.478 34.608 1.00 86.06 109 MET A O 1
ATOM 811 N N . VAL A 1 110 ? -0.029 -12.069 32.448 1.00 85.50 110 VAL A N 1
ATOM 812 C CA . VAL A 1 110 ? -1.493 -12.219 32.476 1.00 85.50 110 VAL A CA 1
ATOM 813 C C . VAL A 1 110 ? -1.914 -13.369 33.393 1.00 85.50 110 VAL A C 1
ATOM 815 O O . VAL A 1 110 ? -2.815 -13.197 34.210 1.00 85.50 110 VAL A O 1
ATOM 818 N N . ALA A 1 111 ? -1.255 -14.526 33.298 1.00 85.75 111 ALA A N 1
ATOM 819 C CA . ALA A 1 111 ? -1.564 -15.698 34.118 1.00 85.75 111 ALA A CA 1
ATOM 820 C C . ALA A 1 111 ? -1.289 -15.470 35.615 1.00 85.75 111 ALA A C 1
ATOM 822 O O . ALA A 1 111 ? -2.025 -15.969 36.463 1.00 85.75 111 ALA A O 1
ATOM 823 N N . GLU A 1 112 ? -0.247 -14.706 35.940 1.00 86.62 112 GLU A N 1
ATOM 824 C CA . GLU A 1 112 ? 0.148 -14.353 37.307 1.00 86.62 112 GLU A CA 1
ATOM 825 C C . GLU A 1 112 ? -0.580 -13.108 37.842 1.00 86.62 112 GLU A C 1
ATOM 827 O O . GLU A 1 112 ? -0.404 -12.752 39.007 1.00 86.62 112 GLU A O 1
ATOM 832 N N . GLY A 1 113 ? -1.382 -12.431 37.011 1.00 85.38 113 GLY A N 1
ATOM 833 C CA . GLY A 1 113 ? -2.093 -11.203 37.379 1.00 85.38 113 GLY A CA 1
ATOM 834 C C . GLY A 1 113 ? -1.181 -9.992 37.609 1.00 85.38 113 GLY A C 1
ATOM 835 O O . GLY A 1 113 ? -1.549 -9.070 38.335 1.00 85.38 113 GLY A O 1
ATOM 836 N N . LYS A 1 114 ? 0.022 -9.987 37.027 1.00 82.31 114 LYS A N 1
ATOM 837 C CA . LYS A 1 114 ? 0.971 -8.871 37.120 1.00 82.31 114 LYS A CA 1
ATOM 838 C C . LYS A 1 114 ? 0.572 -7.742 36.156 1.00 82.31 114 LYS A C 1
ATOM 840 O O . LYS A 1 114 ? 0.132 -8.023 35.041 1.00 82.31 114 LYS A O 1
ATOM 845 N N . PRO A 1 115 ? 0.746 -6.464 36.544 1.00 81.75 115 PRO A N 1
ATOM 846 C CA . PRO A 1 115 ? 0.412 -5.333 35.684 1.00 81.75 115 PRO A CA 1
ATOM 847 C C . PRO A 1 115 ? 1.319 -5.293 34.450 1.00 81.75 115 PRO A C 1
ATOM 849 O O . PRO A 1 115 ? 2.536 -5.450 34.553 1.00 81.75 115 PRO A O 1
ATOM 852 N N . ILE A 1 116 ? 0.720 -5.062 33.279 1.00 80.56 116 ILE A N 1
ATOM 853 C CA . ILE A 1 116 ? 1.454 -4.989 32.012 1.00 80.56 116 ILE A CA 1
ATOM 854 C C . ILE A 1 116 ? 2.127 -3.612 31.904 1.00 80.56 116 ILE A C 1
ATOM 856 O O . ILE A 1 116 ? 1.439 -2.589 32.013 1.00 80.56 116 ILE A O 1
ATOM 860 N N . PRO A 1 117 ? 3.450 -3.552 31.667 1.00 80.44 117 PRO A N 1
ATOM 861 C CA . PRO A 1 117 ? 4.162 -2.286 31.545 1.00 80.44 117 PRO A CA 1
ATOM 862 C C . PRO A 1 117 ? 3.582 -1.432 30.407 1.00 80.44 117 PRO A C 1
ATOM 864 O O . PRO A 1 117 ? 3.286 -1.930 29.323 1.00 80.44 117 PRO A O 1
ATOM 867 N N . GLY A 1 118 ? 3.410 -0.132 30.660 1.00 74.88 118 GLY A N 1
ATOM 868 C CA . GLY A 1 118 ? 2.910 0.837 29.676 1.00 74.88 118 GLY A CA 1
ATOM 869 C C . GLY A 1 118 ? 1.384 0.905 29.521 1.00 74.88 118 GLY A C 1
ATOM 870 O O . GLY A 1 118 ? 0.890 1.789 28.818 1.00 74.88 118 GLY A O 1
ATOM 871 N N . VAL A 1 119 ? 0.617 0.035 30.187 1.00 77.75 119 VAL A N 1
ATOM 872 C CA . VAL A 1 119 ? -0.853 0.100 30.184 1.00 77.75 119 VAL A CA 1
ATOM 873 C C . VAL A 1 119 ? -1.336 0.909 31.386 1.00 77.75 119 VAL A C 1
ATOM 875 O O . VAL A 1 119 ? -0.931 0.671 32.520 1.00 77.75 119 VAL A O 1
ATOM 878 N N . ARG A 1 120 ? -2.215 1.884 31.136 1.00 79.81 120 ARG A N 1
ATOM 879 C CA . ARG A 1 120 ? -2.906 2.641 32.187 1.00 79.81 120 ARG A CA 1
ATOM 880 C C . ARG A 1 120 ? -4.187 1.908 32.561 1.00 79.81 120 ARG A C 1
ATOM 882 O O . ARG A 1 120 ? -4.962 1.554 31.674 1.00 79.81 120 ARG A O 1
ATOM 889 N N . GLU A 1 121 ? -4.404 1.705 33.854 1.00 81.88 121 GLU A N 1
ATOM 890 C CA . GLU A 1 121 ? -5.652 1.149 34.369 1.00 81.88 121 GLU A CA 1
ATOM 891 C C . GLU A 1 121 ? -6.791 2.142 34.115 1.00 81.88 121 GLU A C 1
ATOM 893 O O . GLU A 1 121 ? -6.708 3.311 34.501 1.00 81.88 121 GLU A O 1
ATOM 898 N N . ILE A 1 122 ? -7.829 1.690 33.408 1.00 82.00 122 ILE A N 1
ATOM 899 C CA . ILE A 1 122 ? -9.037 2.477 33.158 1.00 82.00 122 ILE A CA 1
ATOM 900 C C . ILE A 1 122 ? -10.030 2.098 34.258 1.00 82.00 122 ILE A C 1
ATOM 902 O O . ILE A 1 122 ? -10.450 0.943 34.295 1.00 82.00 122 ILE A O 1
ATOM 906 N N . PRO A 1 123 ? -10.410 3.022 35.158 1.00 84.88 123 PRO A N 1
ATOM 907 C CA . PRO A 1 123 ? -11.413 2.729 36.172 1.00 84.88 123 PRO A CA 1
ATOM 908 C C . PRO A 1 123 ? -12.752 2.341 35.531 1.00 84.88 123 PRO A C 1
ATOM 910 O O . PRO A 1 123 ? -13.189 3.005 34.591 1.00 84.88 123 PRO A O 1
ATOM 913 N N . ASP A 1 124 ? -13.451 1.357 36.106 1.00 83.50 124 ASP A N 1
ATOM 914 C CA . ASP A 1 124 ? -14.838 0.992 35.759 1.00 83.50 124 ASP A CA 1
ATOM 915 C C . ASP A 1 124 ? -15.846 2.046 36.259 1.00 83.50 124 ASP A C 1
ATOM 917 O O . ASP A 1 124 ? -16.807 1.765 36.979 1.00 83.50 124 ASP A O 1
ATOM 921 N N . LYS A 1 125 ? -15.599 3.315 35.934 1.00 84.50 125 LYS A N 1
ATOM 922 C CA . LYS A 1 125 ? -16.459 4.444 36.272 1.00 84.50 125 LYS A CA 1
ATOM 923 C C . LYS A 1 125 ? -16.728 5.262 35.024 1.00 84.50 125 LYS A C 1
ATOM 925 O O . LYS A 1 125 ? -15.842 5.500 34.206 1.00 84.50 125 LYS A O 1
ATOM 930 N N . VAL A 1 126 ? -17.964 5.732 34.904 1.00 83.06 126 VAL A N 1
ATOM 931 C CA . VAL A 1 126 ? -18.294 6.786 33.944 1.00 83.06 126 VAL A CA 1
ATOM 932 C C . VAL A 1 126 ? -17.549 8.046 34.380 1.00 83.06 126 VAL A C 1
ATOM 934 O O . VAL A 1 126 ? -17.478 8.333 35.572 1.00 83.06 126 VAL A O 1
ATOM 937 N N . ALA A 1 127 ? -16.961 8.774 33.433 1.00 78.94 127 ALA A N 1
ATOM 938 C CA . ALA A 1 127 ? -16.269 10.018 33.742 1.00 78.94 127 ALA A CA 1
ATOM 939 C C . ALA A 1 127 ? -17.217 10.999 34.461 1.00 78.94 127 ALA A C 1
ATOM 941 O O . ALA A 1 127 ? -18.300 11.284 33.956 1.00 78.94 127 ALA A O 1
ATOM 942 N N . ASP A 1 128 ? -16.791 11.541 35.607 1.00 81.69 128 ASP A N 1
ATOM 943 C CA . ASP A 1 128 ? -17.545 12.565 36.352 1.00 81.69 128 ASP A CA 1
ATOM 944 C C . ASP A 1 128 ? -17.575 13.919 35.619 1.00 81.69 128 ASP A C 1
ATOM 946 O O . ASP A 1 128 ? -18.361 14.812 35.943 1.00 81.69 128 ASP A O 1
ATOM 950 N N . ALA A 1 129 ? -16.693 14.092 34.630 1.00 80.12 129 ALA A N 1
ATOM 951 C CA . ALA A 1 129 ? -16.660 15.281 33.800 1.00 80.12 129 ALA A CA 1
ATOM 952 C C . ALA A 1 129 ? -17.909 15.342 32.899 1.00 80.12 129 ALA A C 1
ATOM 954 O O . ALA A 1 129 ? -18.274 14.335 32.285 1.00 80.12 129 ALA A O 1
ATOM 955 N N . PRO A 1 130 ? -18.548 16.519 32.761 1.00 83.62 130 PRO A N 1
ATOM 956 C CA . PRO A 1 130 ? -19.646 16.683 31.821 1.00 83.62 130 PRO A CA 1
ATOM 957 C C . PRO A 1 130 ? -19.178 16.365 30.390 1.00 83.62 130 PRO A C 1
ATOM 959 O O . PRO A 1 130 ? -18.022 16.636 30.046 1.00 83.62 130 PRO A O 1
ATOM 962 N N . PRO A 1 131 ? -20.059 15.807 29.539 1.00 82.69 131 PRO A N 1
ATOM 963 C CA . PRO A 1 131 ? -19.711 15.487 28.161 1.00 82.69 131 PRO A CA 1
ATOM 964 C C . PRO A 1 131 ? -19.229 16.743 27.433 1.00 82.69 131 PRO A C 1
ATOM 966 O O . PRO A 1 131 ? -19.803 17.826 27.583 1.00 82.69 131 PRO A O 1
ATOM 969 N N . SER A 1 132 ? -18.176 16.603 26.627 1.00 85.69 132 SER A N 1
ATOM 970 C CA . SER A 1 132 ? -17.698 17.710 25.807 1.00 85.69 132 SER A CA 1
ATOM 971 C C . SER A 1 132 ? -18.765 18.103 24.782 1.00 85.69 132 SER A C 1
ATOM 973 O O . SER A 1 132 ? -19.377 17.260 24.125 1.00 85.69 132 SER A O 1
ATOM 975 N N . GLN A 1 133 ? -19.010 19.406 24.653 1.00 85.06 133 GLN A N 1
ATOM 976 C CA . GLN A 1 133 ? -19.904 19.939 23.630 1.00 85.06 133 GLN A CA 1
ATOM 977 C C . GLN A 1 133 ? -19.118 20.207 22.344 1.00 85.06 133 GLN A C 1
ATOM 979 O O . GLN A 1 133 ? -18.001 20.728 22.377 1.00 85.06 133 GLN A O 1
ATOM 984 N N . ALA A 1 134 ? -19.703 19.864 21.196 1.00 85.12 134 ALA A N 1
ATOM 985 C CA . ALA A 1 134 ? -19.109 20.158 19.898 1.00 85.12 134 ALA A CA 1
ATOM 986 C C . ALA A 1 134 ? -19.082 21.681 19.662 1.00 85.12 134 ALA A C 1
ATOM 988 O O . ALA A 1 134 ? -20.120 22.297 19.438 1.00 85.12 134 ALA A O 1
ATOM 989 N N . ALA A 1 135 ? -17.893 22.287 19.694 1.00 84.88 135 ALA A N 1
ATOM 990 C CA . ALA A 1 135 ? -17.709 23.728 19.471 1.00 84.88 135 ALA A CA 1
ATOM 991 C C . ALA A 1 135 ? -17.611 24.119 17.980 1.00 84.88 135 ALA A C 1
ATOM 993 O O . ALA A 1 135 ? -17.624 25.299 17.633 1.00 84.88 135 ALA A O 1
ATOM 994 N N . LEU A 1 136 ? -17.478 23.138 17.084 1.00 85.50 136 LEU A N 1
ATOM 995 C CA . LEU A 1 136 ? -17.274 23.360 15.654 1.00 85.50 136 LEU A CA 1
ATOM 996 C C . LEU A 1 136 ? -18.610 23.365 14.908 1.00 85.50 136 LEU A C 1
ATOM 998 O O . LEU A 1 136 ? -19.413 22.444 15.049 1.00 85.50 136 LEU A O 1
ATOM 1002 N N . LYS A 1 137 ? -18.817 24.372 14.049 1.00 83.00 137 LYS A N 1
ATOM 1003 C CA . LYS A 1 137 ? -19.967 24.419 13.138 1.00 83.00 137 LYS A CA 1
ATOM 1004 C C . LYS A 1 137 ? -19.906 23.213 12.184 1.00 83.00 137 LYS A C 1
ATOM 1006 O O . LYS A 1 137 ? -18.910 23.084 11.462 1.00 83.00 137 LYS A O 1
ATOM 1011 N N . PRO A 1 138 ? -20.943 22.356 12.130 1.00 82.31 138 PRO A N 1
ATOM 1012 C CA . PRO A 1 138 ? -21.000 21.269 11.164 1.00 82.31 138 PRO A CA 1
ATOM 1013 C C . PRO A 1 138 ? -20.873 21.830 9.749 1.00 82.31 138 PRO A C 1
ATOM 1015 O O . PRO A 1 138 ? -21.540 22.803 9.385 1.00 82.31 138 PRO A O 1
ATOM 1018 N N . ARG A 1 139 ? -19.988 21.238 8.949 1.00 88.50 139 ARG A N 1
ATOM 1019 C CA . ARG A 1 139 ? -19.888 21.587 7.533 1.00 88.50 139 ARG A CA 1
ATOM 1020 C C . ARG A 1 139 ? -21.138 21.064 6.840 1.00 88.50 139 ARG A C 1
ATOM 1022 O O . ARG A 1 139 ? -21.441 19.877 6.966 1.00 88.50 139 ARG A O 1
ATOM 1029 N N . LEU A 1 140 ? -21.823 21.942 6.114 1.00 87.38 140 LEU A N 1
ATOM 1030 C CA . LEU A 1 140 ? -22.972 21.548 5.309 1.00 87.38 140 LEU A CA 1
ATOM 1031 C C . LEU A 1 140 ? -22.529 20.540 4.258 1.00 87.38 140 LEU A C 1
ATOM 1033 O O . LEU A 1 140 ? -21.451 20.652 3.660 1.00 87.38 140 LEU A O 1
ATOM 1037 N N . LYS A 1 141 ? -23.367 19.533 4.064 1.00 88.25 141 LYS A N 1
ATOM 1038 C CA . LYS A 1 141 ? -23.177 18.561 3.001 1.00 88.25 141 LYS A CA 1
ATOM 1039 C C . LYS A 1 141 ? -23.436 19.252 1.656 1.00 88.25 141 LYS A C 1
ATOM 1041 O O . LYS A 1 141 ? -24.247 20.172 1.584 1.00 88.25 141 LYS A O 1
ATOM 1046 N N . PRO A 1 142 ? -22.776 18.828 0.568 1.00 80.06 142 PRO A N 1
ATOM 1047 C CA . PRO A 1 142 ? -22.893 19.501 -0.728 1.00 80.06 142 PRO A CA 1
ATOM 1048 C C . PRO A 1 142 ? -24.329 19.537 -1.277 1.00 80.06 142 PRO A C 1
ATOM 1050 O O . PRO A 1 142 ? -24.674 20.463 -2.002 1.00 80.06 142 PRO A O 1
ATOM 1053 N N . TRP A 1 143 ? -25.190 18.591 -0.888 1.00 80.06 143 TRP A N 1
ATOM 1054 C CA . TRP A 1 143 ? -26.611 18.591 -1.256 1.00 80.06 143 TRP A CA 1
ATOM 1055 C C . TRP A 1 143 ? -27.476 19.564 -0.435 1.00 80.06 143 TRP A C 1
ATOM 1057 O O . TRP A 1 143 ? -28.588 19.870 -0.848 1.00 80.06 143 TRP A O 1
ATOM 1067 N N . GLU A 1 144 ? -26.985 20.081 0.696 1.00 79.06 144 GLU A N 1
ATOM 1068 C CA . GLU A 1 144 ? -27.696 21.065 1.534 1.00 79.06 144 GLU A CA 1
ATOM 1069 C C . GLU A 1 144 ? -27.470 22.513 1.066 1.00 79.06 144 GLU A C 1
ATOM 1071 O O . GLU A 1 144 ? -28.215 23.412 1.441 1.00 79.06 144 GLU A O 1
ATOM 1076 N N . ALA A 1 145 ? -26.451 22.763 0.235 1.00 67.81 145 ALA A N 1
ATOM 1077 C CA . ALA A 1 145 ? -26.181 24.094 -0.315 1.00 67.81 145 ALA A CA 1
ATOM 1078 C C . ALA A 1 145 ? -27.164 24.493 -1.435 1.00 67.81 145 ALA A C 1
ATOM 1080 O O . ALA A 1 145 ? -27.396 25.679 -1.658 1.00 67.81 145 ALA A O 1
ATOM 1081 N N . ALA A 1 146 ? -27.749 23.514 -2.131 1.00 62.09 146 ALA A N 1
ATOM 1082 C CA . ALA A 1 146 ? -28.643 23.756 -3.263 1.00 62.09 146 ALA A CA 1
ATOM 1083 C C . ALA A 1 146 ? -30.069 24.159 -2.843 1.00 62.09 146 ALA A C 1
ATOM 1085 O O . ALA A 1 146 ? -30.774 24.800 -3.612 1.00 62.09 146 ALA A O 1
ATOM 1086 N N . SER A 1 147 ? -30.500 23.824 -1.624 1.00 58.66 147 SER A N 1
ATOM 1087 C CA . SER A 1 147 ? -31.871 24.064 -1.148 1.00 58.66 147 SER A CA 1
ATOM 1088 C C . SER A 1 147 ? -32.100 25.444 -0.517 1.00 58.66 147 SER A C 1
ATOM 1090 O O . SER A 1 147 ? -33.244 25.816 -0.284 1.00 58.66 147 SER A O 1
ATOM 1092 N N . VAL A 1 148 ? -31.049 26.237 -0.271 1.00 59.50 148 VAL A N 1
ATOM 1093 C CA . VAL A 1 148 ? -31.166 27.615 0.262 1.00 59.50 148 VAL A CA 1
ATOM 1094 C C . VAL A 1 148 ? -31.289 28.694 -0.822 1.00 59.50 148 VAL A C 1
ATOM 1096 O O . VAL A 1 148 ? -31.555 29.849 -0.501 1.00 59.50 148 VAL A O 1
ATOM 1099 N N . SER A 1 149 ? -31.106 28.349 -2.100 1.00 57.94 149 SER A N 1
ATOM 1100 C CA . SER A 1 149 ? -31.157 29.306 -3.220 1.00 57.94 149 SER A CA 1
ATOM 1101 C C . SER A 1 149 ? -32.539 29.439 -3.876 1.00 57.94 149 SER A C 1
ATOM 1103 O O . SER A 1 149 ? -32.714 30.330 -4.701 1.00 57.94 149 SER A O 1
ATOM 1105 N N . ASP A 1 150 ? -33.519 28.611 -3.500 1.00 56.25 150 ASP A N 1
ATOM 1106 C CA . ASP A 1 150 ? -34.814 28.516 -4.200 1.00 56.25 150 ASP A CA 1
ATOM 1107 C C . ASP A 1 150 ? -35.988 29.214 -3.478 1.00 56.25 150 ASP A C 1
ATOM 1109 O O . ASP A 1 150 ? -37.083 29.321 -4.013 1.00 56.25 150 ASP A O 1
ATOM 1113 N N . SER A 1 151 ? -35.790 29.754 -2.269 1.00 51.53 151 SER A 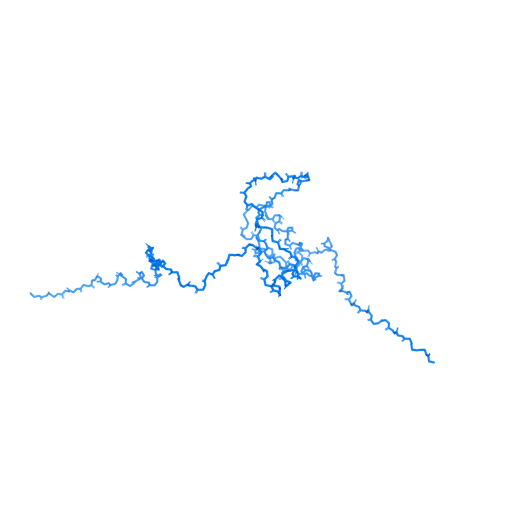N 1
ATOM 1114 C CA . SER A 1 151 ? -36.882 30.353 -1.479 1.00 51.53 151 SER A CA 1
ATOM 1115 C C . SER A 1 151 ? -37.050 31.879 -1.617 1.00 51.53 151 SER A C 1
ATOM 1117 O O . SER A 1 151 ? -37.747 32.482 -0.803 1.00 51.53 151 SER A O 1
ATOM 1119 N N . THR A 1 152 ? -36.475 32.522 -2.645 1.00 50.25 152 THR A N 1
ATOM 1120 C CA . THR A 1 152 ? -36.629 33.979 -2.862 1.00 50.25 152 THR A CA 1
ATOM 1121 C C . THR A 1 152 ? -37.023 34.341 -4.301 1.00 50.25 152 THR A C 1
ATOM 1123 O O . THR A 1 152 ? -36.198 34.849 -5.056 1.00 50.25 152 THR A O 1
ATOM 1126 N N . SER A 1 153 ? -38.291 34.121 -4.678 1.00 39.19 153 SER A N 1
ATOM 1127 C CA . SER A 1 153 ? -39.072 34.913 -5.668 1.00 39.19 153 SER A CA 1
ATOM 1128 C C . SER A 1 153 ? -40.353 34.179 -6.096 1.00 39.19 153 SER A C 1
ATOM 1130 O O . SER A 1 153 ? -40.366 32.954 -6.073 1.00 39.19 153 SER A O 1
ATOM 1132 N N . PRO A 1 154 ? -41.368 34.846 -6.681 1.00 54.62 154 PRO A N 1
ATOM 1133 C CA . PRO A 1 154 ? -41.973 36.144 -6.357 1.00 54.62 154 PRO A CA 1
ATOM 1134 C C . PRO A 1 154 ? -43.521 36.016 -6.322 1.00 54.62 154 PRO A C 1
ATOM 1136 O O . PRO A 1 154 ? -44.105 35.370 -7.188 1.00 54.62 154 PRO A O 1
ATOM 1139 N N . SER A 1 155 ? -44.232 36.657 -5.386 1.00 38.84 155 SER A N 1
ATOM 1140 C CA . SER A 1 155 ? -45.706 36.729 -5.467 1.00 38.84 155 SER A CA 1
ATOM 1141 C C . SER A 1 155 ? -46.159 38.148 -5.795 1.00 38.84 155 SER A C 1
ATOM 1143 O O . SER A 1 155 ? -46.002 39.070 -4.996 1.00 38.84 155 SER A O 1
ATOM 1145 N N . ALA A 1 156 ? -46.679 38.304 -7.012 1.00 49.66 156 ALA A N 1
ATOM 1146 C CA . ALA A 1 156 ? -47.381 39.474 -7.515 1.00 49.66 156 ALA A CA 1
ATOM 1147 C C . ALA A 1 156 ? -48.892 39.335 -7.253 1.00 49.66 156 ALA A C 1
ATOM 1149 O O . ALA A 1 156 ? -49.455 38.270 -7.492 1.00 49.66 156 ALA A O 1
ATOM 1150 N N . THR A 1 157 ? -49.573 40.405 -6.834 1.00 52.22 157 THR A N 1
ATOM 1151 C CA . THR A 1 157 ? -51.045 40.591 -6.920 1.00 52.22 157 THR A CA 1
ATOM 1152 C C . THR A 1 157 ? -51.297 42.105 -6.768 1.00 52.22 157 THR A C 1
ATOM 1154 O O . THR A 1 157 ? -50.939 42.656 -5.737 1.00 52.22 157 THR A O 1
ATOM 1157 N N . SER A 1 158 ? -51.539 42.899 -7.819 1.00 44.62 158 SER A N 1
ATOM 1158 C CA . SER A 1 158 ? -52.745 43.080 -8.654 1.00 44.62 158 SER A CA 1
ATOM 1159 C C . SER A 1 158 ? -53.937 43.748 -7.938 1.00 44.62 158 SER A C 1
ATOM 1161 O O . SER A 1 158 ? -54.478 43.176 -6.996 1.00 44.62 158 SER A O 1
ATOM 1163 N N . SER A 1 159 ? -54.372 44.872 -8.540 1.00 48.97 159 SER A N 1
ATOM 1164 C CA . SER A 1 159 ? -55.589 45.705 -8.365 1.00 48.97 159 SER A CA 1
ATOM 1165 C C . SER A 1 159 ? -55.444 46.992 -7.558 1.00 48.97 159 SER A C 1
ATOM 1167 O O . SER A 1 159 ? -55.150 46.922 -6.349 1.00 48.97 159 SER A O 1
#

Organism: NCBI:txid765915

InterPro domains:
  IPR040554 Peroxisomal membrane protein PEX14-like, KPWE domain [PF17733] (99-144)
  IPR058841 PEX14-like, helix-turn-helix domain [PF25871] (19-66)

Secondary structure (DSSP, 8-state):
------------PPP-PPPGGG--TTT-HHHHHHHHHHHTT---HHHHHHHHHHHHHHHHHHHTT--------------------------SSGGGG---S-HHHHHHHHHTTPPPTTPPP--SS--SSPPPP--SPPPPPTTTSSTTSSS--------

Foldseek 3Di:
DDDDDDPPPCPPDPPDDDDLVPDDCPPDPVLVVVLCVQCVPPDDPVVSVVSNVVSSVQVVCVVNPNPPDDPPDDDDDDDDDDDDDDDDDDDDDPPQPPPDPDPVVVVVCVVVVHDGGPDDDDDPDDDPDDDDDPPDDDDDDPVRVVVVVPPDDDDDDDD

pLDDT: mean 70.11, std 18.85, range [36.84, 94.5]

Radius of gyration: 31.93 Å; chains: 1; bounding box: 85×104×62 Å